Protein 7O38 (pdb70)

Solvent-accessible surface area: 5644 Å² total; per-residue (Å²): 130,83,15,115,70,35,2,56,136,19,23,8,113,38,42,7,109,96,0,94,2,53,168,173,0,110,81,92,189,27,51,52,12,37,60,76,48,46,12,133,70,65,76,75,174,88,12,53,147,34,32,38,74,12,118,131,185,94,98,40,69,79,156,158,8,63,93,108,42,6,82,5,2,6,152,28,8,71,168,17,96

InterPro domains:
  IPR008168 Cytochrome c, class IC [PR00605] (45-56)
  IPR008168 Cytochrome c, class IC [PR00605] (91-113)
  IPR009056 Cytochrome c-like domain [PF13442] (38-113)
  IPR009056 Cytochrome c-like domain [PS51007] (34-117)
  IPR036909 Cytochrome c-like domain superfamily [G3DSA:1.10.760.10] (23-121)
  IPR036909 Cytochrome c-like domain superfamily [SSF46626] (9-118)
  IPR050597 Cytochrome c Oxidase Subunit [PTHR33751] (32-119)

Foldseek 3Di:
DCLLVVCVVPPCCALNSLRNGDPNNVVVVHDRLLDPVVVVVDDLVRQLCCQQQNDDPGHHCVVVDPSVSSSSNSVVSVVRD

Secondary structure (DSSP, 8-state):
--HHHHHHHHTHHHH-TTSS--HHHHHTT---TT-HHHHTT--HHHHHHHHHH--SSSPP-TTTS-HHHHHHHHHHHHT--

Nearest PDB structures (foldseek):
  7o38-assembly1_A  TM=1.013E+00  e=3.145E-14  Candidatus Kuenenia stuttgartensis
  5mxy-assembly1_A  TM=9.391E-01  e=4.471E-07  Candidatus Kuenenia stuttgartensis
  5mxz-assembly1_A  TM=9.072E-01  e=1.795E-05  Candidatus Kuenenia stuttgartensis
  6r6n-assembly1_B  TM=9.466E-01  e=2.551E-05  Candidatus Kuenenia stuttgartensis
  6r6o-assembly1_B  TM=9.407E-01  e=4.861E-05  Candidatus Kuenenia stuttgartensis

Structure (mmCIF, N/CA/C/O backbone):
data_7O38
#
_entry.id   7O38
#
_cell.length_a   101.650
_cell.length_b   101.650
_cell.length_c   28.320
_cell.angle_alpha   90.000
_cell.angle_beta   90.000
_cell.angle_gamma   120.000
#
_symmetry.space_group_name_H-M   'P 64'
#
loop_
_entity.id
_entity.type
_entity.pdbx_description
1 polymer 'Cytochrome c-552 Ks_3357'
2 non-polymer 'HEME C'
3 non-polymer 'CHLORIDE ION'
4 non-polymer IMIDAZOLE
5 water water
#
loop_
_atom_site.group_PDB
_atom_site.id
_atom_site.type_symbol
_atom_site.label_atom_id
_atom_site.label_alt_id
_atom_site.label_comp_id
_atom_site.label_asym_id
_atom_site.label_entity_id
_atom_site.label_seq_id
_atom_site.pdbx_PDB_ins_code
_atom_site.Cartn_x
_atom_site.Cartn_y
_atom_site.Cartn_z
_atom_site.occupancy
_atom_site.B_iso_or_equiv
_atom_site.auth_seq_id
_atom_site.auth_comp_id
_atom_site.auth_asym_id
_atom_site.auth_atom_id
_atom_site.pdbx_PDB_model_num
ATOM 1 N N . ILE A 1 5 ? -34.39721 14.24997 21.33551 1.000 23.04312 34 ILE A N 1
ATOM 2 C CA . ILE A 1 5 ? -35.43256 15.17745 20.87476 1.000 27.06053 34 ILE A CA 1
ATOM 3 C C . ILE A 1 5 ? -36.65221 15.14346 21.80868 1.000 30.56530 34 ILE A C 1
ATOM 4 O O . ILE A 1 5 ? -37.09114 14.05382 22.20267 1.000 28.58109 34 ILE A O 1
ATOM 9 N N . ASP A 1 6 ? -37.19589 16.32896 22.15160 1.000 21.06393 35 ASP A N 1
ATOM 10 C CA . ASP A 1 6 ? -38.38722 16.44413 23.00058 1.000 14.46119 35 ASP A CA 1
ATOM 11 C C . ASP A 1 6 ? -39.63058 16.41398 22.12881 1.000 19.66052 35 ASP A C 1
ATOM 12 O O . ASP A 1 6 ? -40.17998 17.45183 21.76380 1.000 21.79477 35 ASP A O 1
ATOM 17 N N . ALA A 1 7 ? -40.10352 15.20997 21.80364 1.000 24.33922 36 ALA A N 1
ATOM 18 C CA . ALA A 1 7 ? -41.20287 15.12689 20.85112 1.000 16.73820 36 ALA A CA 1
ATOM 19 C C . ALA A 1 7 ? -42.49333 15.62302 21.45243 1.000 13.15802 36 ALA A C 1
ATOM 20 O O . ALA A 1 7 ? -43.32453 16.16859 20.73125 1.000 18.90965 36 ALA A O 1
ATOM 22 N N . ARG A 1 8 ? -42.68286 15.46181 22.76017 1.000 15.44633 37 ARG A N 1
ATOM 23 C CA . ARG A 1 8 ? -43.92259 15.94440 23.36015 1.000 14.29745 37 ARG A CA 1
ATOM 24 C C . ARG A 1 8 ? -44.05798 17.44172 23.17917 1.000 17.97483 37 ARG A C 1
ATOM 25 O O . ARG A 1 8 ? -45.13390 17.94559 22.83529 1.000 21.31721 37 ARG A O 1
ATOM 33 N N . ASN A 1 9 ? -42.96664 18.16768 23.38537 1.000 19.16206 38 ASN A N 1
ATOM 34 C CA . ASN A 1 9 ? -43.03578 19.61424 23.32997 1.000 14.17901 38 ASN A CA 1
ATOM 35 C C . ASN A 1 9 ? -43.15076 20.10043 21.89832 1.000 15.34205 38 ASN A C 1
ATOM 36 O O . ASN A 1 9 ? -43.94103 21.01160 21.62188 1.000 21.21072 38 ASN A O 1
ATOM 41 N N . LEU A 1 10 ? -42.41453 19.49425 20.96328 1.000 13.42940 39 LEU A N 1
ATOM 42 C CA . LEU A 1 10 ? -42.67598 19.80746 19.56161 1.000 14.36591 39 LEU A CA 1
ATOM 43 C C . LEU A 1 10 ? -44.15224 19.61688 19.24781 1.000 18.23302 39 LEU A C 1
ATOM 44 O O . LEU A 1 10 ? -44.78809 20.48057 18.63504 1.000 20.89418 39 LEU A O 1
ATOM 49 N N . PHE A 1 11 ? -44.72806 18.50711 19.71110 1.000 17.66050 40 PHE A N 1
ATOM 50 C CA . PHE A 1 11 ? -46.11714 18.20891 19.39148 1.000 16.28737 40 PHE A CA 1
ATOM 51 C C . PHE A 1 11 ? -47.04740 19.29216 19.92263 1.000 17.60398 40 PHE A C 1
ATOM 52 O O . PHE A 1 11 ? -47.93214 19.77179 19.20691 1.000 18.52814 40 PHE A O 1
ATOM 60 N N . GLU A 1 12 ? -46.89024 19.67318 21.18701 1.000 16.19032 41 GLU A N 1
ATOM 61 C CA . GLU A 1 12 ? -47.92043 20.51606 21.77552 1.000 17.52492 41 GLU A CA 1
ATOM 62 C C . GLU A 1 12 ? -47.91598 21.89598 21.14811 1.000 16.94281 41 GLU A C 1
ATOM 63 O O . GLU A 1 12 ? -48.98241 22.49672 20.96181 1.000 18.53970 41 GLU A O 1
ATOM 69 N N . TYR A 1 13 ? -46.73652 22.39810 20.79491 1.000 12.46925 42 TYR A N 1
ATOM 70 C CA . TYR A 1 13 ? -46.65983 23.64473 20.04591 1.000 16.50029 42 TYR A CA 1
ATOM 71 C C . TYR A 1 13 ? -47.23295 23.47625 18.63958 1.000 14.02173 42 TYR A C 1
ATOM 72 O O . TYR A 1 13 ? -48.20476 24.13798 18.26573 1.000 17.42348 42 TYR A O 1
ATOM 81 N N . HIS A 1 14 ? -46.66351 22.56179 17.85935 1.000 13.66288 43 HIS A N 1
ATOM 82 C CA . HIS A 1 14 ? -46.99636 22.46459 16.43979 1.000 16.59362 43 HIS A CA 1
ATOM 83 C C . HIS A 1 14 ? -48.36641 21.83061 16.20388 1.000 20.39562 43 HIS A C 1
ATOM 84 O O . HIS A 1 14 ? -49.11386 22.26986 15.32301 1.000 24.64841 43 HIS A O 1
ATOM 91 N N . CYS A 1 15 ? -48.69048 20.76643 16.93519 1.000 22.65057 44 CYS A N 1
ATOM 92 C CA . CYS A 1 15 ? -49.69134 19.78747 16.52420 1.000 15.12058 44 CYS A CA 1
ATOM 93 C C . CYS A 1 15 ? -50.93835 19.82994 17.37337 1.000 16.80315 44 CYS A C 1
ATOM 94 O O . CYS A 1 15 ? -52.04068 19.75305 16.84156 1.000 18.05301 44 CYS A O 1
ATOM 97 N N . ALA A 1 16 ? -50.77351 19.94675 18.69244 1.000 17.81890 45 ALA A N 1
ATOM 98 C CA . ALA A 1 16 ? -51.90435 19.97277 19.61084 1.000 17.23750 45 ALA A CA 1
ATOM 99 C C . ALA A 1 16 ? -52.95203 21.01692 19.23681 1.000 19.03590 45 ALA A C 1
ATOM 100 O O . ALA A 1 16 ? -54.09737 20.90194 19.68168 1.000 19.70348 45 ALA A O 1
ATOM 102 N N . LYS A 1 17 ? -52.58952 22.03554 18.44102 1.000 22.64461 46 LYS A N 1
ATOM 103 C CA . LYS A 1 17 ? -53.54838 23.00707 17.90600 1.000 20.95968 46 LYS A CA 1
ATOM 104 C C . LYS A 1 17 ? -54.81294 22.29371 17.43354 1.000 25.00410 46 LYS A C 1
ATOM 105 O O . LYS A 1 17 ? -55.92673 22.75586 17.69521 1.000 27.39111 46 LYS A O 1
ATOM 111 N N . CYS A 1 18 ? -54.65229 21.13701 16.78796 1.000 24.47165 47 CYS A N 1
ATOM 112 C CA . CYS A 1 18 ? -55.74558 20.39725 16.16755 1.000 20.06787 47 CYS A CA 1
ATOM 113 C C . CYS A 1 18 ? -56.03323 19.07574 16.85831 1.000 19.97162 47 CYS A C 1
ATOM 114 O O . CYS A 1 18 ? -57.18723 18.76610 17.14596 1.000 26.19257 47 CYS A O 1
ATOM 117 N N . HIS A 1 19 ? -55.01074 18.27164 17.11548 1.000 20.63336 48 HIS A N 1
ATOM 118 C CA . HIS A 1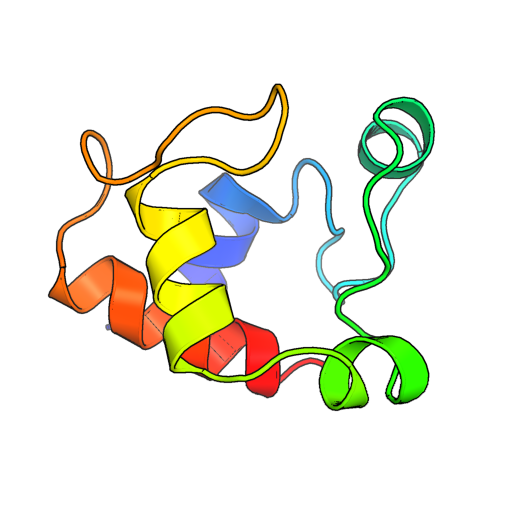 19 ? -55.21387 16.94499 17.67753 1.000 20.98190 48 HIS A CA 1
ATOM 119 C C . HIS A 1 19 ? -55.42438 16.94954 19.18249 1.000 22.64026 48 HIS A C 1
ATOM 120 O O . HIS A 1 19 ? -55.72768 15.89647 19.74808 1.000 21.33928 48 HIS A O 1
ATOM 127 N N . GLY A 1 20 ? -55.26655 18.09011 19.83485 1.000 19.12279 49 GLY A N 1
ATOM 128 C CA . GLY A 1 20 ? -55.36809 18.17091 21.27091 1.000 17.47487 49 GLY A CA 1
ATOM 129 C C . GLY A 1 20 ? -54.10351 17.68966 21.95183 1.000 16.58673 49 GLY A C 1
ATOM 130 O O . GLY A 1 20 ? -53.27880 16.98560 21.37793 1.000 22.83036 49 GLY A O 1
ATOM 131 N N . LEU A 1 21 ? -53.95069 18.09071 23.20844 1.000 14.41500 50 LEU A N 1
ATOM 132 C CA . LEU A 1 21 ? -52.75261 17.70281 23.93614 1.000 15.03661 50 LEU A CA 1
ATOM 133 C C . LEU A 1 21 ? -52.66520 16.19821 24.05332 1.000 16.99159 50 LEU A C 1
ATOM 134 O O . LEU A 1 21 ? -51.58333 15.62410 23.92001 1.000 19.91839 50 LEU A O 1
ATOM 139 N N . THR A 1 22 ? -53.79851 15.54165 24.28472 1.000 20.78976 51 THR A N 1
ATOM 140 C CA . THR A 1 22 ? -53.85340 14.09534 24.45814 1.000 19.30732 51 THR A CA 1
ATOM 141 C C . THR A 1 22 ? -54.09338 13.35243 23.16465 1.000 21.28565 51 THR A C 1
ATOM 142 O O . THR A 1 22 ? -54.14522 12.12136 23.18278 1.000 25.99214 51 THR A O 1
ATOM 146 N N . GLY A 1 23 ? -54.28943 14.05648 22.05976 1.000 22.82439 52 GLY A N 1
ATOM 147 C CA . GLY A 1 23 ? -54.56142 13.39394 20.81499 1.000 19.44237 52 GLY A CA 1
ATOM 148 C C . GLY A 1 23 ? -56.01437 13.08092 20.57024 1.000 21.55115 52 GLY A C 1
ATOM 149 O O . GLY A 1 23 ? -56.31634 12.44024 19.56156 1.000 28.84507 52 GLY A O 1
ATOM 150 N N . GLU A 1 24 ? -56.92147 13.47622 21.46391 1.000 17.58075 53 GLU A N 1
ATOM 151 C CA . GLU A 1 24 ? -58.33388 13.57039 21.10712 1.000 21.35566 53 GLU A CA 1
ATOM 152 C C . GLU A 1 24 ? -58.56297 14.91263 20.42577 1.000 24.36790 53 GLU A C 1
ATOM 153 O O . GLU A 1 24 ? -58.30716 15.96752 21.01989 1.000 24.31831 53 GLU A O 1
ATOM 159 N N . ALA A 1 25 ? -59.01325 14.88228 19.17799 1.000 22.52130 54 ALA A N 1
ATOM 160 C CA . ALA A 1 25 ? -59.07584 16.10675 18.39589 1.000 20.90334 54 ALA A CA 1
ATOM 161 C C . ALA A 1 25 ? -60.07872 17.07368 19.01325 1.000 20.43405 54 ALA A C 1
ATOM 162 O O . ALA A 1 25 ? -61.21343 16.70035 19.32333 1.000 19.86740 54 ALA A O 1
ATOM 164 N N . ASN A 1 26 ? -59.64115 18.31081 19.22056 1.000 20.69877 55 ASN A N 1
ATOM 165 C CA . ASN A 1 26 ? -60.46878 19.33852 19.83509 1.000 25.60523 55 ASN A CA 1
ATOM 166 C C . ASN A 1 26 ? -61.34554 20.01496 18.78313 1.000 31.68082 55 ASN A C 1
ATOM 167 O O . ASN A 1 26 ? -61.38047 19.62722 17.61143 1.000 28.10405 55 ASN A O 1
ATOM 172 N N . LYS A 1 27 ? -62.07302 21.04790 19.20865 1.000 32.31244 56 LYS A N 1
ATOM 173 C CA . LYS A 1 27 ? -63.07406 21.64904 18.34050 1.000 30.98804 56 LYS A CA 1
ATOM 174 C C . LYS A 1 27 ? -62.44433 22.21273 17.07094 1.000 28.18249 56 LYS A C 1
ATOM 175 O O . LYS A 1 27 ? -63.02150 22.08186 15.98559 1.000 27.45534 56 LYS A O 1
ATOM 181 N N . ARG A 1 28 ? -61.23752 22.78990 17.17631 1.000 27.79084 57 ARG A N 1
ATOM 182 C CA . ARG A 1 28 ? -60.49544 23.20682 15.98511 1.000 22.90146 57 ARG A CA 1
ATOM 183 C C . ARG A 1 28 ? -60.25639 22.00926 15.07679 1.000 29.46487 57 ARG A C 1
ATOM 184 O O . ARG A 1 28 ? -60.58023 22.04148 13.88218 1.000 24.94949 57 ARG A O 1
ATOM 192 N N . GLY A 1 29 ? -59.69355 20.93002 15.63931 1.000 29.79107 58 GLY A N 1
ATOM 193 C CA . GLY A 1 29 ? -59.42300 19.73478 14.84584 1.000 23.51938 58 GLY A CA 1
ATOM 194 C C . GLY A 1 29 ? -60.68243 19.06121 14.32106 1.000 25.43137 58 GLY A C 1
ATOM 195 O O . GLY A 1 29 ? -60.75970 18.70536 13.14693 1.000 24.46151 58 GLY A O 1
ATOM 196 N N . LYS A 1 30 ? -61.68763 18.87103 15.18508 1.000 24.20919 59 LYS A N 1
ATOM 197 C CA . LYS A 1 30 ? -62.95068 18.29566 14.73137 1.000 17.22977 59 LYS A CA 1
ATOM 198 C C . LYS A 1 30 ? -63.48664 19.03173 13.50572 1.000 22.05727 59 LYS A C 1
ATOM 199 O O . LYS A 1 30 ? -63.96260 18.40399 12.55250 1.000 23.34515 59 LYS A O 1
ATOM 205 N N . ALA A 1 31 ? -63.40775 20.36940 13.50982 1.000 24.30178 60 ALA A N 1
ATOM 206 C CA . ALA A 1 31 ? -63.95525 21.18478 12.42603 1.000 22.43500 60 ALA A CA 1
ATOM 207 C C . ALA A 1 31 ? -63.18379 21.01178 11.11996 1.000 23.63610 60 ALA A C 1
ATOM 208 O O . ALA A 1 31 ? -63.71726 21.29867 10.04020 1.000 22.37883 60 ALA A O 1
ATOM 210 N N . LEU A 1 32 ? -61.93557 20.57794 11.19906 1.000 20.77918 61 LEU A N 1
ATOM 211 C CA . LEU A 1 32 ? -61.14552 20.23646 10.03188 1.000 22.06186 61 LEU A CA 1
ATOM 212 C C . LEU A 1 32 ? -61.16200 18.73393 9.73700 1.000 23.92431 61 LEU A C 1
ATOM 213 O O . LEU A 1 32 ? -60.33475 18.24810 8.95414 1.000 17.19660 61 LEU A O 1
ATOM 218 N N . LYS A 1 33 ? -62.08828 17.99122 10.34146 1.000 21.97864 62 LYS A N 1
ATOM 219 C CA . LYS A 1 33 ? -62.20330 16.55678 10.10167 1.000 21.47922 62 LYS A CA 1
ATOM 220 C C . LYS A 1 33 ? -60.92190 15.83060 10.51234 1.000 23.59219 62 LYS A C 1
ATOM 221 O O . LYS A 1 33 ? -60.44864 14.93465 9.81339 1.000 31.62619 62 LYS A O 1
ATOM 227 N N . ALA A 1 34 ? -60.32018 16.24547 11.62541 1.000 23.04806 63 ALA A N 1
ATOM 228 C CA . ALA A 1 34 ? -59.15119 15.53700 12.12845 1.000 20.03667 63 ALA A CA 1
ATOM 229 C C . ALA A 1 34 ? -59.55815 14.21458 12.77616 1.000 19.62718 63 ALA A C 1
ATOM 230 O O . ALA A 1 34 ? -60.63397 14.10627 13.37711 1.000 20.39950 63 ALA A O 1
ATOM 232 N N . PRO A 1 35 ? -58.69893 13.20770 12.70625 1.000 16.09520 64 PRO A N 1
ATOM 233 C CA . PRO A 1 35 ? -58.93085 11.98211 13.46602 1.000 22.99896 64 PRO A CA 1
ATOM 234 C C . PRO A 1 35 ? -58.53066 12.17119 14.92658 1.000 27.68266 64 PRO A C 1
ATOM 235 O O . PRO A 1 35 ? -57.85408 13.13171 15.29837 1.000 23.77170 64 PRO A O 1
ATOM 239 N N . ASP A 1 36 ? -58.95465 11.22182 15.75782 1.000 21.47280 65 ASP A N 1
ATOM 240 C CA . ASP A 1 36 ? -58.47575 11.13884 17.13199 1.000 19.25926 65 ASP A CA 1
ATOM 241 C C . ASP A 1 36 ? -57.22595 10.27023 17.15863 1.000 20.46291 65 ASP A C 1
ATOM 242 O O . ASP A 1 36 ? -57.31342 9.04377 17.21058 1.000 24.07626 65 ASP A O 1
ATOM 247 N N . LEU A 1 37 ? -56.05143 10.89390 17.17962 1.000 16.95060 66 LEU A N 1
ATOM 248 C CA . LEU A 1 37 ? -54.83332 10.09815 17.27699 1.000 18.88191 66 LEU A CA 1
ATOM 249 C C . LEU A 1 37 ? -54.89225 9.13657 18.46380 1.000 21.21771 66 LEU A C 1
ATOM 250 O O . LEU A 1 37 ? -54.27767 8.06464 18.42496 1.000 14.78786 66 LEU A O 1
ATOM 255 N N . CYS A 1 38 ? -55.63439 9.49648 19.52254 1.000 23.68429 67 CYS A N 1
ATOM 256 C CA . CYS A 1 38 ? -55.63248 8.71614 20.75409 1.000 20.12314 67 CYS A CA 1
ATOM 257 C C . CYS A 1 38 ? -56.42341 7.42742 20.61293 1.000 22.08563 67 CYS A C 1
ATOM 258 O O . CYS A 1 38 ? -56.29259 6.53030 21.45897 1.000 20.06929 67 CYS A O 1
ATOM 261 N N . ASP A 1 39 ? -57.20039 7.30395 19.55268 1.000 17.82318 68 ASP A N 1
ATOM 262 C CA . ASP A 1 39 ? -58.09882 6.17202 19.41683 1.000 21.36286 68 ASP A CA 1
ATOM 263 C C . ASP A 1 39 ? -57.33291 4.92830 19.00058 1.000 24.22661 68 ASP A C 1
ATOM 264 O O . ASP A 1 39 ? -56.68498 4.93241 17.94240 1.000 19.93994 68 ASP A O 1
ATOM 269 N N . PRO A 1 40 ? -57.40723 3.84494 19.76925 1.000 22.55525 69 PRO A N 1
ATOM 270 C CA . PRO A 1 40 ? -56.81149 2.58715 19.31220 1.000 17.14948 69 PRO A CA 1
ATOM 271 C C . PRO A 1 40 ? -57.36229 2.13530 17.97686 1.000 20.27640 69 PRO A C 1
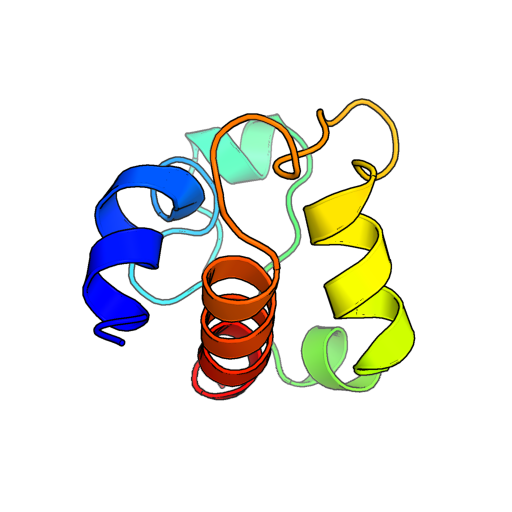ATOM 272 O O . PRO A 1 40 ? -56.61922 1.56672 17.16207 1.000 20.64254 69 PRO A O 1
ATOM 276 N N . GLY A 1 41 ? -58.64095 2.38250 17.70760 1.000 18.69597 70 GLY A N 1
ATOM 277 C CA . GLY A 1 41 ? -59.15152 2.04767 16.39300 1.000 15.52006 70 GLY A CA 1
ATOM 278 C C . GLY A 1 41 ? -58.39790 2.77186 15.30151 1.000 12.62035 70 GLY A C 1
ATOM 279 O O . GLY A 1 41 ? -57.94001 2.16226 14.33934 1.000 15.13374 70 GLY A O 1
ATOM 280 N N . TRP A 1 42 ? -58.19722 4.07358 15.47098 1.000 14.03494 71 TRP A N 1
ATOM 281 C CA . TRP A 1 42 ? -57.45602 4.81350 14.46101 1.000 15.71027 71 TRP A CA 1
ATOM 282 C C . TRP A 1 42 ? -55.99623 4.37418 14.42023 1.000 16.78551 71 TRP A C 1
ATOM 283 O O . TRP A 1 42 ? -55.44014 4.12430 13.33869 1.000 14.61493 71 TRP A O 1
ATOM 294 N N . GLN A 1 43 ? -55.35538 4.27706 15.59264 1.000 15.49777 72 GLN A N 1
ATOM 295 C CA . GLN A 1 43 ? -53.94806 3.89498 15.61927 1.000 13.12371 72 GLN A CA 1
ATOM 296 C C . GLN A 1 43 ? -53.74547 2.60404 14.85024 1.000 14.76336 72 GLN A C 1
ATOM 297 O O . GLN A 1 43 ? -52.74596 2.44534 14.14205 1.000 17.19334 72 GLN A O 1
ATOM 303 N N . ASN A 1 44 ? -54.70391 1.68261 14.94664 1.000 11.66685 73 ASN A N 1
ATOM 304 C CA . ASN A 1 44 ? -54.55241 0.41197 14.26193 1.000 12.94546 73 ASN A CA 1
ATOM 305 C C . ASN A 1 44 ? -54.96682 0.48700 12.80204 1.000 14.70414 73 ASN A C 1
ATOM 306 O O . ASN A 1 44 ? -54.96784 -0.54550 12.12990 1.000 15.94303 73 ASN A O 1
ATOM 311 N N . SER A 1 45 ? -55.35064 1.65108 12.29217 1.000 13.27575 74 SER A N 1
ATOM 312 C CA . SER A 1 45 ? -55.70302 1.73201 10.89056 1.000 10.66994 74 SER A CA 1
ATOM 313 C C . SER A 1 45 ? -54.58590 2.32515 10.05451 1.000 15.91070 74 SER A C 1
ATOM 314 O O . SER A 1 45 ? -54.75577 2.47693 8.83761 1.000 18.72805 74 SER A O 1
ATOM 317 N N . LYS A 1 46 ? -53.44416 2.63822 10.66969 1.000 13.98534 75 LYS A N 1
ATOM 318 C CA . LYS A 1 46 ? -52.32197 3.28159 10.00078 1.000 14.13653 75 LYS A CA 1
ATOM 319 C C . LYS A 1 46 ? -51.02933 2.56131 10.35963 1.000 21.09207 75 LYS A C 1
ATOM 320 O O . LYS A 1 46 ? -50.90616 1.99506 11.45186 1.000 22.15666 75 LYS A O 1
ATOM 326 N N . THR A 1 47 ? -50.05626 2.59963 9.44834 1.000 15.57797 76 THR A N 1
ATOM 327 C CA . THR A 1 47 ? -48.70195 2.15323 9.74458 1.000 12.91627 76 THR A CA 1
ATOM 328 C C . THR A 1 47 ? -47.76898 3.31807 10.06702 1.000 16.17338 76 THR A C 1
ATOM 329 O O . THR A 1 47 ? -48.12240 4.49027 9.93125 1.000 20.18983 76 THR A O 1
ATOM 333 N N . ASP A 1 48 ? -46.54287 2.98059 10.49303 1.000 17.73440 77 ASP A N 1
ATOM 334 C CA . ASP A 1 48 ? -45.55890 4.02489 10.78307 1.000 13.01222 77 ASP A CA 1
ATOM 335 C C . ASP A 1 48 ? -45.07766 4.68947 9.50661 1.000 17.01862 77 ASP A C 1
ATOM 336 O O . ASP A 1 48 ? -44.87772 5.91016 9.47294 1.000 17.13322 77 ASP A O 1
ATOM 341 N N . LYS A 1 49 ? -44.84769 3.90762 8.45225 1.000 15.23662 78 LYS A N 1
ATOM 342 C CA . LYS A 1 49 ? -44.45040 4.54342 7.20750 1.000 16.22200 78 LYS A CA 1
ATOM 343 C C . LYS A 1 49 ? -45.55620 5.45259 6.69187 1.000 16.80881 78 LYS A C 1
ATOM 344 O O . LYS A 1 49 ? -45.28090 6.49568 6.08712 1.000 19.16073 78 LYS A O 1
ATOM 350 N N . GLU A 1 50 ? -46.81024 5.09943 6.96244 1.000 15.08182 79 GLU A N 1
ATOM 351 C CA . GLU A 1 50 ? -47.91368 5.98282 6.61004 1.000 14.89955 79 GLU A CA 1
ATOM 352 C C . GLU A 1 50 ? -47.89379 7.25957 7.44331 1.000 16.40672 79 GLU A C 1
ATOM 353 O O . GLU A 1 50 ? -48.09143 8.35682 6.91478 1.000 21.36760 79 GLU A O 1
ATOM 359 N N . ILE A 1 51 ? -47.64858 7.14561 8.74540 1.000 15.88428 80 ILE A N 1
ATOM 360 C CA . ILE A 1 51 ? -47.62766 8.33538 9.57916 1.000 11.98772 80 ILE A CA 1
AT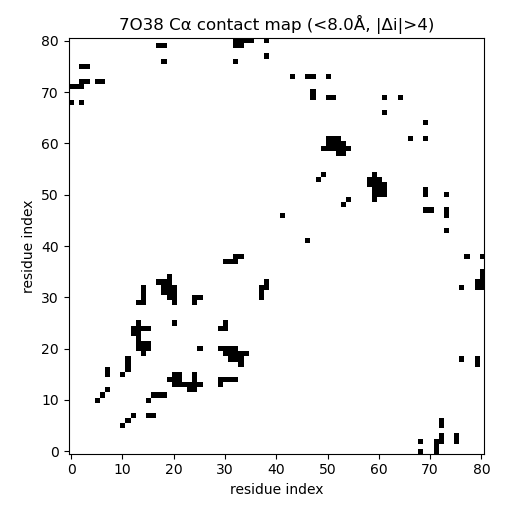OM 361 C C . ILE A 1 51 ? -46.47700 9.24288 9.18501 1.000 15.11437 80 ILE A C 1
ATOM 362 O O . ILE A 1 51 ? -46.66038 10.44458 8.97278 1.000 15.22467 80 ILE A O 1
ATOM 367 N N . LEU A 1 52 ? -45.27210 8.67406 9.06947 1.000 19.35661 81 LEU A N 1
ATOM 368 C CA . LEU A 1 52 ? -44.10561 9.45748 8.67364 1.000 18.27271 81 LEU A CA 1
ATOM 369 C C . LEU A 1 52 ? -44.34359 10.17059 7.36289 1.000 20.49853 81 LEU A C 1
ATOM 370 O O . LEU A 1 52 ? -43.90090 11.31037 7.17768 1.000 23.43972 81 LEU A O 1
ATOM 375 N N . TYR A 1 53 ? -45.04582 9.51494 6.43939 1.000 19.17013 82 TYR A N 1
ATOM 376 C CA . TYR A 1 53 ? -45.28014 10.12675 5.13716 1.000 22.68222 82 TYR A CA 1
ATOM 377 C C . TYR A 1 53 ? -46.26072 11.27914 5.24912 1.000 19.42484 82 TYR A C 1
ATOM 378 O O . TYR A 1 53 ? -46.07339 12.33459 4.63579 1.000 22.72097 82 TYR A O 1
ATOM 387 N N . SER A 1 54 ? -47.29754 11.10538 6.04693 1.000 16.39190 83 SER A N 1
ATOM 388 C CA . SER A 1 54 ? -48.31397 12.13144 6.11588 1.000 17.04211 83 SER A CA 1
ATOM 389 C C . SER A 1 54 ? -47.80621 13.35468 6.87135 1.000 18.98968 83 SER A C 1
ATOM 390 O O . SER A 1 54 ? -48.21874 14.47813 6.57831 1.000 15.95073 83 SER A O 1
ATOM 393 N N . ILE A 1 55 ? -46.93414 13.17340 7.85793 1.000 18.18138 84 ILE A N 1
ATOM 394 C CA . ILE A 1 55 ? -46.35386 14.35476 8.48160 1.000 21.83550 84 ILE A CA 1
ATOM 395 C C . ILE A 1 55 ? -45.39308 15.03024 7.50874 1.000 25.27357 84 ILE A C 1
ATOM 396 O O . ILE A 1 55 ? -45.36964 16.25919 7.38491 1.000 26.23880 84 ILE A O 1
ATOM 401 N N . THR A 1 56 ? -44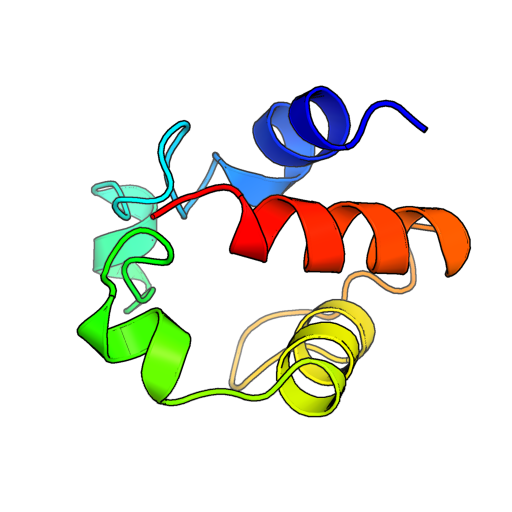.58478 14.24498 6.80543 1.000 21.65060 85 THR A N 1
ATOM 402 C CA . THR A 1 56 ? -43.62934 14.83353 5.87588 1.000 24.55003 85 THR A CA 1
ATOM 403 C C . THR A 1 56 ? -44.30674 15.52336 4.69521 1.000 27.00786 85 THR A C 1
ATOM 404 O O . THR A 1 56 ? -43.81992 16.55734 4.22415 1.000 29.51553 85 THR A O 1
ATOM 408 N N . ASN A 1 57 ? -45.38509 14.95425 4.16150 1.000 21.74182 86 ASN A N 1
ATOM 409 C CA . ASN A 1 57 ? -45.87609 15.40590 2.87082 1.000 18.99872 86 ASN A CA 1
ATOM 410 C C . ASN A 1 57 ? -47.26423 16.04420 2.88122 1.000 21.42076 86 ASN A C 1
ATOM 411 O O . ASN A 1 57 ? -47.70531 16.52748 1.83731 1.000 35.02695 86 ASN A O 1
ATOM 416 N N . GLY A 1 58 ? -48.00123 15.96029 3.96890 1.000 19.52587 87 GLY A N 1
ATOM 417 C CA . GLY A 1 58 ? -49.32449 16.51854 4.16190 1.000 17.49797 87 GLY A CA 1
ATOM 418 C C . GLY A 1 58 ? -50.35166 15.43607 3.93488 1.000 19.72861 87 GLY A C 1
ATOM 419 O O . GLY A 1 58 ? -50.06894 14.41181 3.31315 1.000 22.36811 87 GLY A O 1
ATOM 420 N N . LYS A 1 59 ? -51.54894 15.56988 4.53394 1.000 21.29129 88 LYS A N 1
ATOM 421 C CA . LYS A 1 59 ? -52.36324 14.46879 4.07444 1.000 18.79989 88 LYS A CA 1
ATOM 422 C C . LYS A 1 59 ? -53.47512 14.52917 3.03320 1.000 30.98388 88 LYS A C 1
ATOM 423 O O . LYS A 1 59 ? -53.24514 13.98670 1.94324 1.000 41.36393 88 LYS A O 1
ATOM 429 N N . ASN A 1 60 ? -54.61255 15.22146 3.18638 1.000 30.79926 89 ASN A N 1
ATOM 430 C CA . ASN A 1 60 ? -55.38433 15.48883 1.97574 1.000 33.95083 89 ASN A CA 1
ATOM 431 C C . ASN A 1 60 ? -55.34348 16.93378 1.51580 1.000 41.19246 89 ASN A C 1
ATOM 432 O O . ASN A 1 60 ? -54.77004 17.27794 0.48064 1.000 50.47028 89 ASN A O 1
ATOM 437 N N . LYS A 1 61 ? -55.83805 17.80063 2.39505 1.000 37.23259 90 LYS A N 1
ATOM 438 C CA . LYS A 1 61 ? -55.78872 19.23891 2.28784 1.000 32.82495 90 LYS A CA 1
ATOM 439 C C . LYS A 1 61 ? -54.80040 19.77319 3.27664 1.000 29.81438 90 LYS A C 1
ATOM 440 O O . LYS A 1 61 ? -54.65773 20.98965 3.40882 1.000 44.69320 90 LYS A O 1
ATOM 446 N N . MET A 1 62 ? -54.16353 18.93141 3.93905 1.000 26.15241 91 MET A N 1
ATOM 447 C CA . MET A 1 62 ? -53.38164 19.43677 5.03585 1.000 23.39195 91 MET A CA 1
ATOM 448 C C . MET A 1 62 ? -51.93347 19.55832 4.60743 1.000 28.54156 91 MET A C 1
ATOM 449 O O . MET A 1 62 ? -51.47458 18.85301 3.70029 1.000 29.52034 91 MET A O 1
ATOM 454 N N . PRO A 1 63 ? -51.23025 20.51785 5.16869 1.000 24.05339 92 PRO A N 1
ATOM 455 C CA . PRO A 1 63 ? -49.91301 20.85178 4.65159 1.000 21.22185 92 PRO A CA 1
ATOM 456 C C . PRO A 1 63 ? -48.84742 19.90383 5.16724 1.000 21.84680 92 PRO A C 1
ATOM 457 O O . PRO A 1 63 ? -49.02946 19.14721 6.11726 1.000 18.55222 92 PRO A O 1
ATOM 461 N N . ALA A 1 64 ? -47.69477 20.02017 4.54444 1.000 21.19314 93 ALA A N 1
ATOM 462 C CA . ALA A 1 64 ? -46.55314 19.19867 4.86118 1.000 20.07502 93 ALA A CA 1
ATOM 463 C C . ALA A 1 64 ? -45.73358 19.90120 5.92601 1.000 20.56557 93 ALA A C 1
ATOM 464 O O . ALA A 1 64 ? -45.66857 21.12865 5.96913 1.000 23.62539 93 ALA A O 1
ATOM 466 N N . TRP A 1 65 ? -45.13348 19.12009 6.81014 1.000 20.36949 94 TRP A N 1
ATOM 467 C CA . TRP A 1 65 ? -44.28300 19.69056 7.83731 1.000 19.26747 94 TRP A CA 1
ATOM 468 C C . TRP A 1 65 ? -42.79717 19.58080 7.53084 1.000 24.17861 94 TRP A C 1
ATOM 469 O O . TRP A 1 65 ? -41.98286 19.97580 8.37580 1.000 24.74779 94 TRP A O 1
ATOM 480 N N . ASN A 1 66 ? -42.41056 19.08486 6.34843 1.000 24.43264 95 ASN A N 1
ATOM 481 C CA . ASN A 1 66 ? -40.98561 18.87197 6.10602 1.000 25.75760 95 ASN A CA 1
ATOM 482 C C . ASN A 1 66 ? -40.24325 20.15200 5.75214 1.000 26.25293 95 ASN A C 1
ATOM 483 O O . ASN A 1 66 ? -39.03975 20.09140 5.47667 1.000 26.58361 95 ASN A O 1
ATOM 488 N N . GLU A 1 67 ? -40.94134 21.28825 5.72381 1.000 28.57016 96 GLU A N 1
ATOM 489 C CA . GLU A 1 67 ? -40.31206 22.60209 5.78812 1.000 26.34512 96 GLU A CA 1
ATOM 490 C C . GLU A 1 67 ? -39.88449 22.93938 7.21057 1.000 33.08635 96 GLU A C 1
ATOM 491 O O . GLU A 1 67 ? -38.70381 23.19788 7.47176 1.000 39.33745 96 GLU A O 1
ATOM 497 N N . ARG A 1 68 ? -40.84985 22.95388 8.14323 1.000 31.06833 97 ARG A N 1
ATOM 498 C CA . ARG A 1 68 ? -40.63249 23.48642 9.48467 1.000 29.14885 97 ARG A CA 1
ATOM 499 C C . ARG A 1 68 ? -39.89458 22.53283 10.41555 1.000 30.98165 97 AR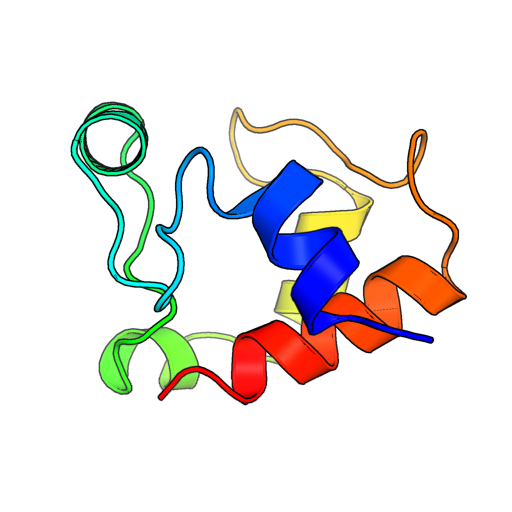G A C 1
ATOM 500 O O . ARG A 1 68 ? -39.34381 22.99425 11.42333 1.000 28.20478 97 ARG A O 1
ATOM 508 N N . LEU A 1 69 ? -39.86287 21.22895 10.10782 1.000 26.19303 98 LEU A N 1
ATOM 509 C CA . LEU A 1 69 ? -39.29745 20.22029 10.99683 1.000 22.90329 98 LEU A CA 1
ATOM 510 C C . LEU A 1 69 ? -38.23347 19.41082 10.26564 1.000 24.49991 98 LEU A C 1
ATOM 511 O O . LEU A 1 69 ? -38.36056 19.14289 9.07269 1.000 29.42310 98 LEU A O 1
ATOM 516 N N . THR A 1 70 ? -37.18583 19.00696 10.98788 1.000 25.98614 99 THR A N 1
ATOM 517 C CA . THR A 1 70 ? -36.15575 18.15226 10.40688 1.000 22.43421 99 THR A CA 1
ATOM 518 C C . THR A 1 70 ? -36.68328 16.73183 10.27492 1.000 27.58520 99 THR A C 1
ATOM 519 O O . THR A 1 70 ? -37.69899 16.38476 10.88084 1.000 31.03237 99 THR A O 1
ATOM 523 N N . PRO A 1 71 ? -36.03127 15.89316 9.46252 1.000 29.54145 100 PRO A N 1
ATOM 524 C CA . PRO A 1 71 ? -36.42485 14.47487 9.44731 1.000 25.76769 100 PRO A CA 1
ATOM 525 C C . PRO A 1 71 ? -36.38330 13.85697 10.83003 1.000 31.54294 100 PRO A C 1
ATOM 526 O O . PRO A 1 71 ? -37.35655 13.20780 11.23927 1.000 34.22927 100 PRO A O 1
ATOM 530 N N . GLU A 1 72 ? -35.29303 14.08011 11.57814 1.000 26.19904 101 GLU A N 1
ATOM 531 C CA . GLU A 1 72 ? -35.21846 13.60149 12.95503 1.000 27.08538 101 GLU A CA 1
ATOM 532 C C . GLU A 1 72 ? -36.44972 14.03340 13.72463 1.000 24.12277 101 GLU A C 1
ATOM 533 O O . GLU A 1 72 ? -37.09674 13.22595 14.39507 1.000 29.66271 101 GLU A O 1
ATOM 539 N N . GLU A 1 73 ? -36.79605 15.31322 13.62498 1.000 23.92223 102 GLU A N 1
ATOM 540 C CA . GLU A 1 73 ? -37.93914 15.80994 14.37080 1.000 23.11341 102 GLU A CA 1
ATOM 541 C C . GLU A 1 73 ? -39.21531 15.12616 13.92299 1.000 18.95727 102 GLU A C 1
ATOM 542 O O . GLU A 1 73 ? -40.10305 14.88231 14.74181 1.000 20.20668 102 GLU A O 1
ATOM 548 N N . ILE A 1 74 ? -39.31872 14.76950 12.64365 1.000 23.13045 103 ILE A N 1
ATOM 549 C CA . ILE A 1 74 ? -40.54058 14.11258 12.18825 1.000 20.66387 103 ILE A CA 1
ATOM 550 C C . ILE A 1 74 ? -40.61930 12.70169 12.74293 1.000 22.95374 103 ILE A C 1
ATOM 551 O O . ILE A 1 74 ? -41.68861 12.24581 13.17120 1.000 26.53865 103 ILE A O 1
ATOM 556 N N . GLU A 1 75 ? -39.48672 12.00355 12.79463 1.000 22.48831 104 GLU A N 1
ATOM 557 C CA . GLU A 1 75 ? -39.50172 10.64992 13.32454 1.000 21.82249 104 GLU A CA 1
ATOM 558 C C . GLU A 1 75 ? -39.86971 10.64657 14.79820 1.000 22.99487 104 GLU A C 1
ATOM 559 O O . GLU A 1 75 ? -40.74550 9.88473 15.22948 1.000 22.09148 104 GLU A O 1
ATOM 565 N N . ALA A 1 76 ? -39.24213 11.52242 15.58335 1.000 23.23524 105 ALA A N 1
ATOM 566 C CA . ALA A 1 76 ? -39.60050 11.60182 16.99139 1.000 19.81234 105 ALA A CA 1
ATOM 567 C C . ALA A 1 76 ? -41.09255 11.84562 17.13661 1.000 24.28818 105 ALA A C 1
ATOM 568 O O . ALA A 1 76 ? -41.77444 11.15550 17.90437 1.000 25.29983 105 ALA A O 1
ATOM 570 N N . LEU A 1 77 ? -41.63314 12.74552 16.31803 1.000 18.19272 106 LEU A N 1
ATOM 571 C CA . LEU A 1 77 ? -43.06011 13.01305 16.36064 1.000 19.55984 106 LEU A CA 1
ATOM 572 C C . LEU A 1 77 ? -43.87869 11.78087 15.98777 1.000 25.00979 106 LEU A C 1
ATOM 573 O O . LEU A 1 77 ? -44.88446 11.47166 16.64732 1.000 21.35298 106 LEU A O 1
ATOM 578 N N . ALA A 1 78 ? -43.48005 11.07335 14.92702 1.000 18.14908 107 ALA A N 1
ATOM 579 C CA . ALA A 1 78 ? -44.19880 9.85885 14.57469 1.000 17.78017 107 ALA A CA 1
ATOM 580 C C . ALA A 1 78 ? -44.20843 8.90252 15.75934 1.000 24.42403 107 ALA A C 1
ATOM 581 O O . ALA A 1 78 ? -45.26740 8.40651 16.16369 1.000 24.61402 107 ALA A O 1
ATOM 583 N N . ARG A 1 79 ? -43.04109 8.67634 16.36996 1.000 21.94695 108 ARG A N 1
ATOM 584 C CA . ARG A 1 79 ? -43.00048 7.82340 17.55091 1.000 20.40048 108 ARG A CA 1
ATOM 585 C C . ARG A 1 79 ? -43.85307 8.39512 18.67368 1.000 25.72445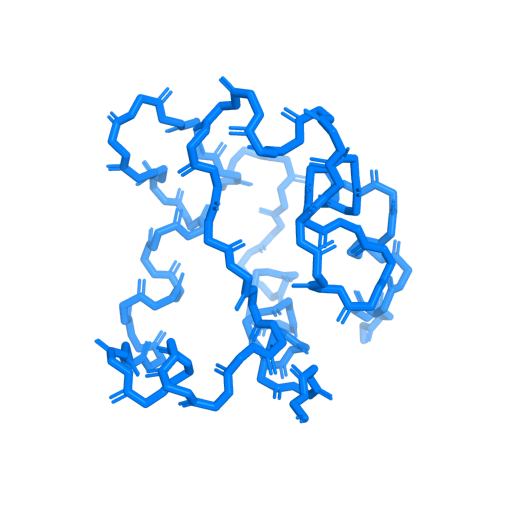 108 ARG A C 1
ATOM 586 O O . ARG A 1 79 ? -44.46447 7.63541 19.43910 1.000 24.73437 108 ARG A O 1
ATOM 594 N N . TYR A 1 80 ? -43.94006 9.72658 18.77421 1.000 23.84029 109 TYR A N 1
ATOM 595 C CA . TYR A 1 80 ? -44.76376 10.30819 19.82888 1.000 17.27582 109 TYR A CA 1
ATOM 596 C C . TYR A 1 80 ? -46.24153 10.09679 19.55679 1.000 18.67316 109 TYR A C 1
ATOM 597 O O . TYR A 1 80 ? -47.01293 9.79784 20.47643 1.000 19.91126 109 TYR A O 1
ATOM 606 N N . VAL A 1 81 ? -46.65594 10.24677 18.29923 1.000 22.20122 110 VAL A N 1
ATOM 607 C CA . VAL A 1 81 ? -48.05697 10.02517 17.94475 1.000 20.82635 110 VAL A CA 1
ATOM 608 C C . VAL A 1 81 ? -48.49245 8.64198 18.39389 1.000 18.08754 110 VAL A C 1
ATOM 609 O O . VAL A 1 81 ? -49.61457 8.45095 18.87046 1.000 14.39960 110 VAL A O 1
ATOM 613 N N . ARG A 1 82 ? -47.58628 7.66601 18.28795 1.000 17.98021 111 ARG A N 1
ATOM 614 C CA . ARG A 1 82 ? -47.85481 6.33771 18.81224 1.000 14.14145 111 ARG A CA 1
ATOM 615 C C . ARG A 1 82 ? -48.05339 6.35459 20.32342 1.000 17.32468 111 ARG A C 1
ATOM 616 O O . ARG A 1 82 ? -48.94516 5.66234 20.83233 1.000 16.49299 111 ARG A O 1
ATOM 624 N N . LYS A 1 83 ? -47.25012 7.13703 21.06549 1.000 14.66653 112 LYS A N 1
ATOM 625 C CA . LYS A 1 83 ? -47.39415 7.12535 22.52442 1.000 18.44613 112 LYS A CA 1
ATOM 626 C C . LYS A 1 83 ? -48.73938 7.65519 23.04176 1.000 17.87883 112 LYS A C 1
ATOM 627 O O . LYS A 1 83 ? -48.98488 7.62903 24.25171 1.000 15.71669 112 LYS A O 1
ATOM 633 N N . LEU A 1 84 ? -49.61544 8.13134 22.16092 1.000 14.50447 113 LEU A N 1
ATOM 634 C CA . LEU A 1 84 ? -50.93314 8.63870 22.55814 1.000 15.59381 113 LEU A CA 1
ATOM 635 C C . LEU A 1 84 ? -52.05077 7.58709 22.42479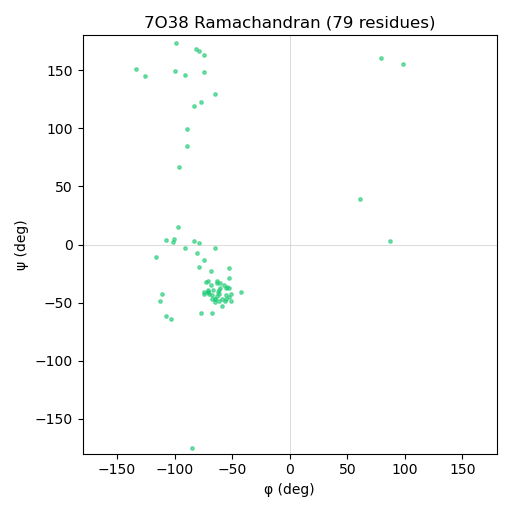 1.000 23.26082 113 LEU A C 1
ATOM 636 O O . LEU A 1 84 ? -52.96189 7.76032 21.62777 1.000 32.45157 113 LEU A O 1
ATOM 641 N N . SER A 1 85 ? -52.05641 6.50823 23.22093 1.000 24.95878 114 SER A N 1
ATOM 642 C CA . SER A 1 85 ? -53.23641 5.59400 23.09443 1.000 20.13202 114 SER A CA 1
ATOM 643 C C . SER A 1 85 ? -53.91822 5.07783 24.38160 1.000 31.71144 114 SER A C 1
ATOM 644 O O . SER A 1 85 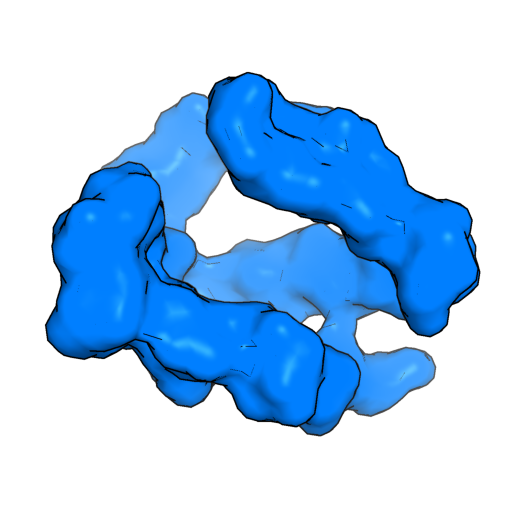? -55.13138 4.75400 24.38798 1.000 24.57191 114 SER A O 1
#

Sequence (81 aa):
IDARNLFEYHCAKCHGLTGEANKRGKALKAPDLCDPGWQNSKTDKEILYSITNGKNKMPAWNERLTPEEIEALARYVRKLS

Organism: Kuenenia stuttgartiensis (NCBI:txid174633)

Radius of gyration: 11.48 Å; Cα contacts (8 Å, |Δi|>4): 103; chains: 1; bounding box: 29×23×22 Å

B-factor: mean 22.21, std 9.4, range [7.02, 71.41]